Protein AF-A0A964TWI3-F1 (afdb_monomer)

Foldseek 3Di:
DDPPPPPDDLVVLLVQLVQLCVQQVVLVVQQVVCVDPPRPHPCNVQNPVRVVPNVVSNVSSNVSNCRSPVVD

Solvent-accessible surface area (backbone atoms only — not comparable to full-atom values): 3988 Å² total; per-residue (Å²): 136,84,80,79,76,80,71,70,54,64,70,57,27,43,50,42,14,52,49,9,43,65,56,16,46,60,55,63,53,42,60,66,47,32,74,42,92,92,42,84,29,63,52,76,76,45,31,79,84,40,43,57,56,59,50,50,46,27,51,52,12,47,52,38,17,50,60,11,53,59,94,92

Sequence (72 aa):
MAKRSFTPRRPIRRAIGWFGIALALPFFVWLPAGFVPGVPNLIEVFGITGLRTPAAVTIAGLLLAAFGFHEA

Secondary structure (DSSP, 8-state):
---------HHHHHHHHHHHHHHHHHHHHHHHHTTSTTSPPHHHHHHHHHTHHHHHHHHHHHHHHHHHHTT-

Radius of gyration: 16.17 Å; Cα contacts (8 Å, |Δi|>4): 69; chains: 1; bounding box: 33×12×58 Å

pLDDT: mean 85.37, std 12.46, range [51.56, 96.5]

Nearest PDB structures (foldseek):
  2vrz-assembly1_B  TM=6.411E-01  e=4.885E+00  Staphylococcus aureus
  5l8b-assembly4_V  TM=4.770E-01  e=8.662E+00  Rhodospirillum rubrum
  6l4u-assembly1_2u  TM=4.008E-01  e=6.888E+00  Chaetoceros neogracilis
  6grj-assembly1_C  TM=3.982E-01  e=6.505E+00  Aeromonas hydrophila

Structure (mmCIF, N/CA/C/O backbone):
data_AF-A0A964TWI3-F1
#
_entry.id   AF-A0A964TWI3-F1
#
loop_
_atom_site.group_PDB
_atom_site.id
_atom_site.type_symbol
_atom_site.label_atom_id
_atom_site.label_alt_id
_atom_site.label_comp_id
_atom_site.label_asym_id
_atom_site.label_entity_id
_atom_site.label_seq_id
_atom_site.pdbx_PDB_ins_code
_atom_site.Cartn_x
_atom_site.Cartn_y
_atom_site.Cartn_z
_atom_site.occupancy
_atom_site.B_iso_or_equiv
_atom_site.auth_seq_id
_atom_site.auth_comp_id
_atom_site.auth_asym_id
_atom_site.auth_atom_id
_atom_site.pdbx_PDB_model_num
ATOM 1 N N . MET A 1 1 ? -3.368 -4.946 36.902 1.00 51.91 1 MET A N 1
ATOM 2 C CA . MET A 1 1 ? -2.870 -4.523 35.573 1.00 51.91 1 MET A CA 1
ATOM 3 C C . MET A 1 1 ? -4.078 -4.343 34.655 1.00 51.91 1 MET A C 1
ATOM 5 O O . MET A 1 1 ? -4.592 -5.318 34.124 1.00 51.91 1 MET A O 1
ATOM 9 N N . ALA A 1 2 ? -4.641 -3.133 34.590 1.00 52.53 2 ALA A N 1
ATOM 10 C CA . ALA A 1 2 ? -5.873 -2.878 33.844 1.00 52.53 2 ALA A CA 1
ATOM 11 C C . ALA A 1 2 ? -5.593 -2.948 32.336 1.00 52.53 2 ALA A C 1
ATOM 13 O O . ALA A 1 2 ? -4.896 -2.091 31.792 1.00 52.53 2 ALA A O 1
ATOM 14 N N . LYS A 1 3 ? -6.128 -3.968 31.654 1.00 53.50 3 LYS A N 1
ATOM 15 C CA . LYS A 1 3 ? -6.208 -3.985 30.191 1.00 53.50 3 LYS A CA 1
ATOM 16 C C . LYS A 1 3 ? -7.164 -2.862 29.796 1.00 53.50 3 LYS A C 1
ATOM 18 O O . LYS A 1 3 ? -8.376 -3.027 29.869 1.00 53.50 3 LYS A O 1
ATOM 23 N N . ARG A 1 4 ? -6.629 -1.694 29.434 1.00 51.56 4 ARG A N 1
ATOM 24 C CA . ARG A 1 4 ? -7.403 -0.644 28.765 1.00 51.56 4 ARG A CA 1
ATOM 25 C C . ARG A 1 4 ? -7.788 -1.207 27.399 1.00 51.56 4 ARG A C 1
ATOM 27 O O . ARG A 1 4 ? -7.032 -1.098 26.439 1.00 51.56 4 ARG A O 1
ATOM 34 N N . SER A 1 5 ? -8.933 -1.877 27.336 1.00 57.97 5 SER A N 1
ATOM 35 C CA . SER A 1 5 ? -9.603 -2.200 26.086 1.00 57.97 5 SER A CA 1
ATOM 36 C C . SER A 1 5 ? -10.002 -0.871 25.455 1.00 57.97 5 SER A C 1
ATOM 38 O O . SER A 1 5 ? -11.056 -0.309 25.752 1.00 57.97 5 SER A O 1
ATOM 40 N N . PHE A 1 6 ? -9.108 -0.314 24.638 1.00 58.75 6 PHE A N 1
ATOM 41 C CA . PHE A 1 6 ? -9.493 0.666 23.639 1.00 58.75 6 PHE A CA 1
ATOM 42 C C . PHE A 1 6 ? -10.465 -0.068 22.724 1.00 58.75 6 PHE A C 1
ATOM 44 O O . PHE A 1 6 ? -10.046 -0.799 21.834 1.00 58.75 6 PHE A O 1
ATOM 51 N N . THR A 1 7 ? -11.759 0.054 23.002 1.00 63.72 7 THR A N 1
ATOM 52 C CA . THR A 1 7 ? -12.819 -0.355 22.088 1.00 63.72 7 THR A CA 1
ATOM 53 C C . THR A 1 7 ? -13.099 0.869 21.220 1.00 63.72 7 THR A C 1
ATOM 55 O O . THR A 1 7 ? -13.860 1.749 21.635 1.00 63.72 7 THR A O 1
ATOM 58 N N . PRO A 1 8 ? -12.422 1.033 20.067 1.00 61.06 8 PRO A N 1
ATOM 59 C CA . PRO A 1 8 ? -12.715 2.132 19.163 1.00 61.06 8 PRO A CA 1
ATOM 60 C C . PRO A 1 8 ? -14.195 2.099 18.780 1.00 61.06 8 PRO A C 1
ATOM 62 O O . PRO A 1 8 ? -14.762 1.042 18.498 1.00 61.06 8 PRO A O 1
ATOM 65 N N . ARG A 1 9 ? -14.835 3.273 18.780 1.00 69.12 9 ARG A N 1
ATOM 66 C CA . ARG A 1 9 ? -16.235 3.410 18.359 1.00 69.12 9 ARG A CA 1
ATOM 67 C C . ARG A 1 9 ? -16.385 2.877 16.928 1.00 69.12 9 ARG A C 1
ATOM 69 O O . ARG A 1 9 ? -15.501 3.108 16.104 1.00 69.12 9 ARG A O 1
ATOM 76 N N . ARG A 1 10 ? -17.516 2.226 16.615 1.00 71.31 10 ARG A N 1
ATOM 77 C CA . ARG A 1 10 ? -17.835 1.664 15.280 1.00 71.31 10 ARG A CA 1
ATOM 78 C C . ARG A 1 10 ? -17.373 2.519 14.074 1.00 71.31 10 ARG A C 1
ATOM 80 O O . ARG A 1 10 ? -16.750 1.953 13.179 1.00 71.31 10 ARG A O 1
ATOM 87 N N . PRO A 1 11 ? -17.572 3.858 14.034 1.00 76.69 11 PRO A N 1
ATOM 88 C CA . PRO A 1 11 ? -17.105 4.674 12.905 1.00 76.69 11 PRO A CA 1
ATOM 89 C C . PRO A 1 11 ? -15.576 4.747 12.761 1.00 76.69 11 PRO A C 1
ATOM 91 O O . PRO A 1 11 ? -15.076 4.762 11.642 1.00 76.69 11 PRO A O 1
ATOM 94 N N . ILE A 1 12 ? -14.822 4.745 13.866 1.00 84.12 12 ILE A 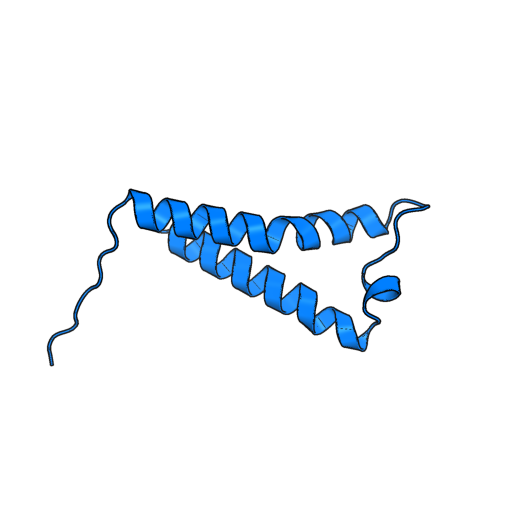N 1
ATOM 95 C CA . ILE A 1 12 ? -13.350 4.791 13.837 1.00 84.12 12 ILE A CA 1
ATOM 96 C C . ILE A 1 12 ? -12.783 3.491 13.265 1.00 84.12 12 ILE A C 1
ATOM 98 O O . ILE A 1 12 ? -11.845 3.529 12.476 1.00 84.12 12 ILE A O 1
ATOM 102 N N . ARG A 1 13 ? -13.375 2.342 13.607 1.00 83.19 13 ARG A N 1
ATOM 103 C CA . ARG A 1 13 ? -12.944 1.040 13.068 1.00 83.19 13 ARG A CA 1
ATOM 104 C C . ARG A 1 13 ? -13.148 0.966 11.559 1.00 83.19 13 ARG A C 1
ATOM 106 O O . ARG A 1 13 ? -12.218 0.629 10.836 1.00 83.19 13 ARG A O 1
ATOM 113 N N . ARG A 1 14 ? -14.311 1.415 11.074 1.00 86.44 14 ARG A N 1
ATOM 114 C CA . ARG A 1 14 ? -14.582 1.550 9.634 1.00 86.44 14 ARG A CA 1
ATOM 115 C C . ARG A 1 14 ? -13.610 2.494 8.934 1.00 86.44 14 ARG A C 1
ATOM 117 O O . ARG A 1 14 ? -13.149 2.159 7.850 1.00 86.44 14 ARG A O 1
ATOM 124 N N . ALA A 1 15 ? -13.281 3.636 9.537 1.00 91.50 15 ALA A N 1
ATOM 125 C CA . ALA A 1 15 ? -12.301 4.562 8.972 1.00 91.50 15 ALA A CA 1
ATOM 126 C C . ALA A 1 15 ? -10.910 3.917 8.846 1.00 91.50 15 ALA A C 1
ATOM 128 O O . ALA A 1 15 ? -10.280 4.036 7.801 1.00 91.50 15 ALA A O 1
ATOM 129 N N . ILE A 1 16 ? -10.471 3.171 9.867 1.00 91.88 16 ILE A N 1
ATOM 130 C CA . ILE A 1 16 ? -9.229 2.381 9.828 1.00 91.88 16 ILE A CA 1
ATOM 131 C C . ILE A 1 16 ? -9.290 1.330 8.710 1.00 91.88 16 ILE A C 1
ATOM 133 O O . ILE A 1 16 ? -8.333 1.181 7.953 1.00 91.88 16 ILE A O 1
ATOM 137 N N . GLY A 1 17 ? -10.435 0.655 8.569 1.00 92.56 17 GLY A N 1
ATOM 138 C CA . GLY A 1 17 ? -10.689 -0.330 7.520 1.00 92.56 17 GLY A CA 1
ATOM 139 C C . GLY A 1 17 ? -10.498 0.251 6.116 1.00 92.56 17 GLY A C 1
ATOM 140 O O . GLY A 1 17 ? -9.706 -0.244 5.313 1.00 92.56 17 GLY A O 1
ATOM 141 N N . TRP A 1 18 ? -11.187 1.360 5.847 1.00 95.00 18 TRP A N 1
ATOM 142 C CA . TRP A 1 18 ? -11.103 2.081 4.578 1.00 95.00 18 TRP A CA 1
ATOM 143 C C . TRP A 1 18 ? -9.719 2.665 4.311 1.00 95.00 18 TRP A C 1
ATOM 145 O O . TRP A 1 18 ? -9.255 2.624 3.175 1.00 95.00 18 TRP A O 1
ATOM 155 N N . PHE A 1 19 ? -9.038 3.164 5.342 1.00 95.31 19 PHE A N 1
ATOM 156 C CA . PHE A 1 19 ? -7.672 3.657 5.212 1.00 95.31 19 PHE A CA 1
ATOM 157 C C . PHE A 1 19 ? -6.703 2.535 4.815 1.00 95.31 19 PHE A C 1
ATOM 159 O O . PHE A 1 19 ? -5.881 2.722 3.921 1.00 95.31 19 PHE A O 1
ATOM 166 N N . GLY A 1 20 ? -6.842 1.346 5.410 1.00 94.12 20 GLY A N 1
ATOM 167 C CA . GLY A 1 20 ? -6.066 0.167 5.027 1.00 94.12 20 GLY A CA 1
ATOM 168 C C . GLY A 1 20 ? -6.275 -0.234 3.564 1.00 94.12 20 GLY A C 1
ATOM 169 O O . GLY A 1 20 ? -5.303 -0.476 2.846 1.00 94.12 20 GLY A O 1
ATOM 170 N N . ILE A 1 21 ? -7.529 -0.214 3.091 1.00 95.62 21 ILE A N 1
ATOM 171 C CA . ILE A 1 21 ? -7.845 -0.434 1.670 1.00 95.62 21 ILE A CA 1
ATOM 172 C C . ILE A 1 21 ? -7.173 0.633 0.809 1.00 95.62 21 ILE A C 1
ATOM 174 O O . ILE A 1 21 ? -6.486 0.282 -0.142 1.00 95.62 21 ILE A O 1
ATOM 178 N N . ALA A 1 22 ? -7.329 1.916 1.138 1.00 96.12 22 ALA A N 1
ATOM 179 C CA . ALA A 1 22 ? -6.758 3.013 0.358 1.00 96.12 22 ALA A CA 1
ATOM 180 C C . ALA A 1 22 ? -5.226 2.933 0.249 1.00 96.12 22 ALA A C 1
ATOM 182 O O . ALA A 1 22 ? -4.666 3.324 -0.770 1.00 96.12 22 ALA A O 1
ATOM 183 N N . LEU A 1 23 ? -4.555 2.396 1.271 1.00 93.94 23 LEU A N 1
ATOM 184 C CA . LEU A 1 23 ? -3.110 2.180 1.268 1.00 93.94 23 LEU A CA 1
ATOM 185 C C . LEU A 1 23 ? -2.692 1.003 0.371 1.00 93.94 23 LEU A C 1
ATOM 187 O O . LEU A 1 23 ? -1.679 1.078 -0.321 1.00 93.94 23 LEU A O 1
ATOM 191 N N . ALA A 1 24 ? -3.461 -0.088 0.390 1.00 94.31 24 AL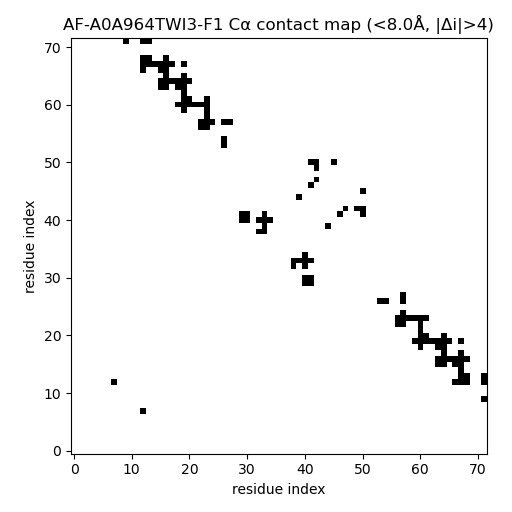A A N 1
ATOM 192 C CA . ALA A 1 24 ? -3.158 -1.302 -0.366 1.00 94.31 24 ALA A CA 1
ATOM 193 C C . ALA A 1 24 ? -3.574 -1.210 -1.842 1.00 94.31 24 ALA A C 1
ATOM 195 O O . ALA A 1 24 ? -2.891 -1.750 -2.711 1.00 94.31 24 ALA A O 1
ATOM 196 N N . LEU A 1 25 ? -4.678 -0.516 -2.132 1.00 95.12 25 LEU A N 1
ATOM 197 C CA . LEU A 1 25 ? -5.320 -0.476 -3.445 1.00 95.12 25 LEU A CA 1
ATOM 198 C C . LEU A 1 25 ? -4.377 -0.042 -4.580 1.00 95.12 25 LEU A C 1
ATOM 200 O O . LEU A 1 25 ? -4.363 -0.735 -5.595 1.00 95.12 25 LEU A O 1
ATOM 204 N N . PRO A 1 26 ? -3.562 1.026 -4.450 1.00 92.00 26 PRO A N 1
ATOM 205 C CA . PRO A 1 26 ? -2.708 1.481 -5.541 1.00 92.00 26 PRO A CA 1
ATOM 206 C C . PRO A 1 26 ? -1.726 0.398 -5.975 1.00 92.00 26 PRO A C 1
ATOM 208 O O . PRO A 1 26 ? -1.646 0.082 -7.153 1.00 92.00 26 PRO A O 1
ATOM 211 N N . PHE A 1 27 ? -1.031 -0.228 -5.027 1.00 91.56 27 PHE A N 1
ATOM 212 C CA . PHE A 1 27 ? -0.045 -1.268 -5.320 1.00 91.56 27 PHE A CA 1
ATOM 213 C C . PHE A 1 27 ? -0.698 -2.573 -5.767 1.00 91.56 27 PHE A C 1
ATOM 215 O O . PHE A 1 27 ? -0.192 -3.235 -6.671 1.00 91.56 27 PHE A O 1
ATOM 222 N N . PHE A 1 28 ? -1.844 -2.916 -5.177 1.00 91.31 28 PHE A N 1
ATOM 223 C CA . PHE A 1 28 ? -2.600 -4.103 -5.548 1.00 91.31 28 PHE A CA 1
ATOM 224 C C . PHE A 1 28 ? -3.153 -4.019 -6.974 1.00 91.31 28 PHE A C 1
ATOM 226 O O . PHE A 1 28 ? -3.147 -5.021 -7.676 1.00 91.31 28 PHE A O 1
ATOM 233 N N . VAL A 1 29 ? -3.601 -2.838 -7.414 1.00 92.94 29 VAL A N 1
ATOM 234 C CA . VAL A 1 29 ? -4.095 -2.593 -8.782 1.00 92.94 29 VAL A CA 1
ATOM 235 C C . VAL A 1 29 ? -2.947 -2.389 -9.769 1.00 92.94 29 VAL A C 1
ATOM 237 O O . VAL A 1 29 ? -3.036 -2.827 -10.914 1.00 92.94 29 VAL A O 1
ATOM 240 N N . TRP A 1 30 ? -1.844 -1.774 -9.341 1.00 91.06 30 TRP A N 1
ATOM 241 C CA . TRP A 1 30 ? -0.670 -1.591 -10.194 1.00 91.06 30 TRP A CA 1
ATOM 242 C C . TRP A 1 30 ? -0.054 -2.933 -10.589 1.00 91.06 30 TRP A C 1
ATOM 244 O O . TRP A 1 30 ? 0.344 -3.118 -11.733 1.00 91.06 30 TRP A O 1
ATOM 254 N N . LEU A 1 31 ? -0.020 -3.901 -9.673 1.00 88.00 31 LEU A N 1
ATOM 255 C CA . LEU A 1 31 ? 0.575 -5.212 -9.923 1.00 88.00 31 LEU A CA 1
ATOM 256 C C . LEU A 1 31 ? 0.006 -5.913 -11.180 1.00 88.00 31 LEU A C 1
ATOM 258 O O . LEU A 1 31 ? 0.806 -6.270 -12.043 1.00 88.00 31 LEU A O 1
ATOM 262 N N . PRO A 1 32 ? -1.324 -6.052 -11.365 1.00 89.31 32 PRO A N 1
ATOM 263 C CA . PRO A 1 32 ? -1.892 -6.545 -12.614 1.00 89.31 32 PRO A CA 1
ATOM 264 C C . PRO A 1 32 ? -1.811 -5.528 -13.765 1.00 89.31 32 PRO A C 1
ATOM 266 O O . PRO A 1 32 ? -1.644 -5.929 -14.915 1.00 89.31 32 PRO A O 1
ATOM 269 N N . ALA A 1 33 ? -1.896 -4.220 -13.495 1.00 89.81 33 ALA A N 1
ATOM 270 C CA . ALA A 1 33 ? -1.772 -3.200 -14.540 1.00 89.81 33 ALA A CA 1
ATOM 271 C C . ALA A 1 33 ? -0.394 -3.219 -15.223 1.00 89.81 33 ALA A C 1
ATOM 273 O O . ALA A 1 33 ? -0.304 -2.932 -16.410 1.00 89.81 33 ALA A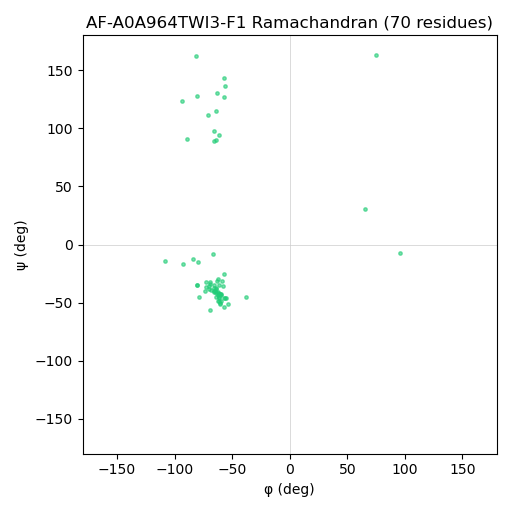 O 1
ATOM 274 N N . GLY A 1 34 ? 0.661 -3.626 -14.514 1.00 86.44 34 GLY A N 1
ATOM 275 C CA . GLY A 1 34 ? 2.009 -3.784 -15.062 1.00 86.44 34 GLY A CA 1
ATOM 276 C C . GLY A 1 34 ? 2.157 -4.898 -16.107 1.00 86.44 34 GLY A C 1
ATOM 277 O O . GLY A 1 34 ? 3.210 -4.985 -16.729 1.00 86.44 34 GLY A O 1
ATOM 278 N N . PHE A 1 35 ? 1.137 -5.741 -16.323 1.00 85.81 35 PHE A N 1
ATOM 279 C CA . PHE A 1 35 ? 1.105 -6.674 -17.460 1.00 85.81 35 PHE A CA 1
ATOM 280 C C . PHE A 1 35 ? 0.577 -6.024 -18.747 1.00 85.81 35 PHE A C 1
ATOM 282 O O . PHE A 1 35 ? 0.690 -6.617 -19.820 1.00 85.81 35 PHE A O 1
ATOM 289 N N . VAL A 1 36 ? -0.017 -4.829 -18.660 1.00 91.56 36 VAL A N 1
ATOM 290 C CA . 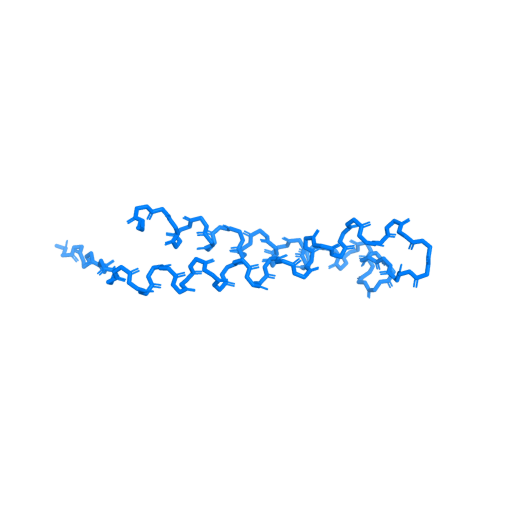VAL A 1 36 ? -0.518 -4.094 -19.822 1.00 91.56 36 VAL A CA 1
ATOM 291 C C . VAL A 1 36 ? 0.652 -3.383 -20.511 1.00 91.56 36 VAL A C 1
ATOM 293 O O . VAL A 1 36 ? 1.375 -2.627 -19.857 1.00 91.56 36 VAL A O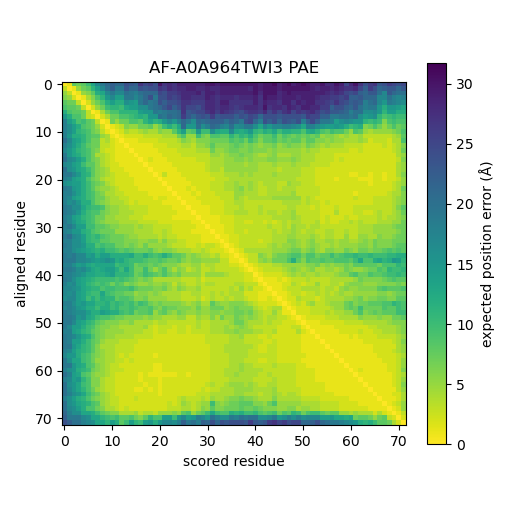 1
ATOM 296 N N . PRO A 1 37 ? 0.833 -3.558 -21.833 1.00 83.69 37 PRO A N 1
ATOM 297 C CA . PRO A 1 37 ? 1.861 -2.840 -22.578 1.00 83.69 37 PRO A CA 1
ATOM 298 C C . PRO A 1 37 ? 1.696 -1.319 -22.427 1.00 83.69 37 PRO A C 1
ATOM 300 O O . PRO A 1 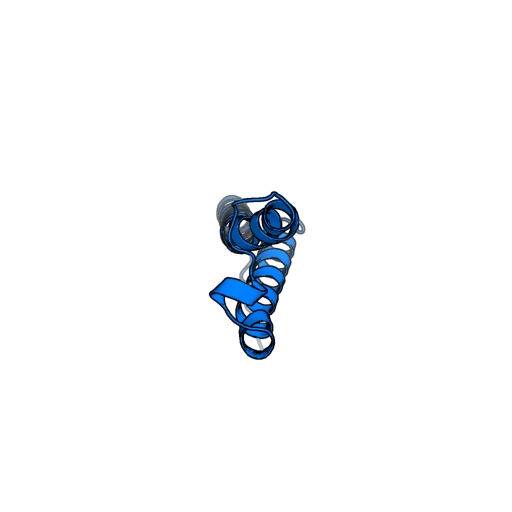37 ? 0.617 -0.785 -22.676 1.00 83.69 37 PRO A O 1
ATOM 303 N N . GLY A 1 38 ? 2.762 -0.620 -22.029 1.00 84.56 38 GLY A N 1
ATOM 304 C CA . GLY A 1 38 ? 2.772 0.840 -21.852 1.00 84.56 38 GLY A CA 1
ATOM 305 C C . GLY A 1 38 ? 2.521 1.333 -20.422 1.00 84.56 38 GLY A C 1
ATOM 306 O O . GLY A 1 38 ? 2.704 2.521 -20.163 1.00 84.56 38 GLY A O 1
ATOM 307 N N . VAL A 1 39 ? 2.165 0.450 -19.483 1.00 87.88 39 VAL A N 1
ATOM 308 C CA . VAL A 1 39 ? 2.152 0.772 -18.048 1.00 87.88 39 VAL A CA 1
ATOM 309 C C . VAL A 1 39 ? 3.493 0.348 -17.443 1.00 87.88 39 VAL A C 1
ATOM 311 O O . VAL A 1 39 ? 3.843 -0.827 -17.546 1.00 87.88 39 VAL A O 1
ATOM 314 N N . PRO A 1 40 ? 4.246 1.256 -16.796 1.00 84.75 40 PRO A N 1
ATOM 315 C CA . PRO A 1 40 ? 5.506 0.889 -16.162 1.00 84.75 40 PRO A CA 1
ATOM 316 C C . PRO A 1 40 ? 5.246 -0.109 -15.036 1.00 84.75 40 PRO A C 1
ATOM 318 O O . PRO A 1 40 ? 4.371 0.108 -14.192 1.00 84.75 40 PRO A O 1
ATOM 321 N N . ASN A 1 41 ? 5.986 -1.214 -15.011 1.00 86.75 41 ASN A N 1
ATOM 322 C CA . ASN A 1 41 ? 5.763 -2.258 -14.016 1.00 86.75 41 ASN A CA 1
ATOM 323 C C . ASN A 1 41 ? 6.441 -1.907 -12.665 1.00 86.75 41 ASN A C 1
ATOM 325 O O . ASN A 1 41 ? 7.339 -1.069 -12.587 1.00 86.75 41 ASN A O 1
ATOM 329 N N . LEU A 1 42 ? 6.044 -2.565 -11.569 1.00 86.44 42 LEU A N 1
ATOM 330 C CA . LEU A 1 42 ? 6.624 -2.295 -10.239 1.00 86.44 42 LEU A CA 1
ATOM 331 C C . LEU A 1 42 ? 8.130 -2.609 -10.143 1.00 86.44 42 LEU A C 1
ATOM 333 O O . LEU A 1 42 ? 8.844 -1.947 -9.395 1.00 86.44 42 LEU A O 1
ATOM 337 N N . ILE A 1 43 ? 8.618 -3.598 -10.888 1.00 87.25 43 ILE A N 1
ATOM 338 C CA . ILE A 1 43 ? 10.041 -3.947 -10.999 1.00 87.25 43 ILE A CA 1
ATOM 339 C C . ILE A 1 43 ? 10.804 -2.862 -11.776 1.00 87.25 43 ILE A C 1
ATOM 341 O O . ILE A 1 43 ? 11.937 -2.562 -11.429 1.00 87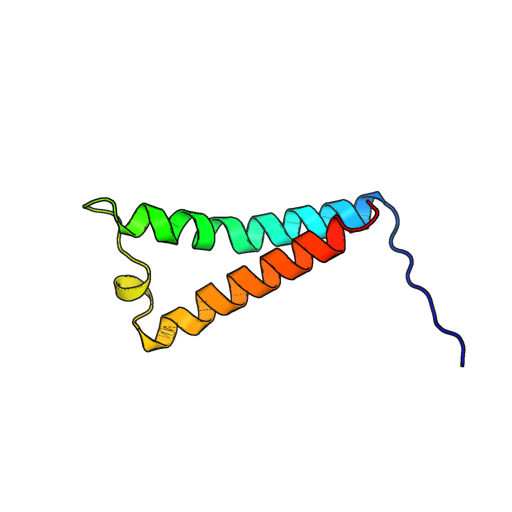.25 43 ILE A O 1
ATOM 345 N N . GLU A 1 44 ? 10.204 -2.237 -12.784 1.00 85.94 44 GLU A N 1
ATOM 346 C CA . GLU A 1 44 ? 10.802 -1.132 -13.541 1.00 85.94 44 GLU A CA 1
ATOM 347 C C . GLU A 1 44 ? 10.888 0.140 -12.694 1.00 85.94 44 GLU A C 1
ATOM 349 O O . GLU A 1 44 ? 11.890 0.846 -12.750 1.00 85.94 44 GLU A O 1
ATOM 354 N N . VAL A 1 45 ? 9.872 0.414 -11.868 1.00 87.38 45 VAL A N 1
ATOM 355 C CA . VAL A 1 45 ? 9.831 1.611 -11.010 1.00 87.38 45 VAL A CA 1
ATOM 356 C C . VAL A 1 45 ? 10.700 1.456 -9.760 1.00 87.38 45 VAL A C 1
ATOM 358 O O . VAL A 1 45 ? 11.421 2.379 -9.388 1.00 87.38 45 VAL A O 1
ATOM 361 N N . PHE A 1 46 ? 10.625 0.307 -9.084 1.00 86.69 46 PHE A N 1
ATOM 362 C CA . PHE A 1 46 ? 11.269 0.099 -7.781 1.00 86.69 46 PHE A CA 1
ATOM 363 C C . PHE A 1 46 ? 12.484 -0.839 -7.834 1.00 86.69 46 PHE A C 1
ATOM 365 O O . PHE A 1 46 ? 13.259 -0.893 -6.879 1.00 86.69 46 PHE A O 1
ATOM 372 N N . GLY A 1 47 ? 12.681 -1.587 -8.919 1.00 88.75 47 GLY A N 1
ATOM 373 C CA . GLY A 1 47 ? 13.674 -2.657 -8.991 1.00 88.75 47 GLY A CA 1
ATOM 374 C C . GLY A 1 47 ? 13.247 -3.914 -8.227 1.00 88.75 47 GLY A C 1
ATOM 375 O O . GLY A 1 47 ? 12.388 -3.883 -7.343 1.00 88.75 47 GLY A O 1
ATOM 376 N N . ILE A 1 48 ? 13.910 -5.038 -8.515 1.00 87.19 48 ILE A N 1
ATOM 377 C CA . ILE A 1 48 ? 13.669 -6.323 -7.828 1.00 87.19 48 ILE A CA 1
ATOM 378 C C . ILE A 1 48 ? 13.848 -6.165 -6.311 1.00 87.19 48 ILE A C 1
ATOM 380 O O . ILE A 1 48 ? 13.004 -6.587 -5.523 1.00 87.19 48 ILE A O 1
ATOM 384 N N . THR A 1 49 ? 14.922 -5.496 -5.888 1.00 88.44 49 THR A N 1
ATOM 385 C CA . THR A 1 49 ? 15.212 -5.265 -4.467 1.00 88.44 49 THR A CA 1
ATOM 386 C C . THR A 1 49 ? 14.223 -4.292 -3.824 1.00 88.44 49 THR A C 1
ATOM 388 O O . THR A 1 49 ? 13.923 -4.422 -2.637 1.00 88.44 49 THR A O 1
ATOM 391 N N . GLY A 1 50 ? 13.713 -3.311 -4.576 1.00 86.81 50 GLY A N 1
ATOM 392 C CA . GLY A 1 50 ? 12.783 -2.309 -4.059 1.00 86.81 50 GLY A CA 1
ATOM 393 C C . GLY A 1 50 ? 11.343 -2.796 -3.961 1.00 86.81 50 GLY A C 1
ATOM 394 O O . GLY A 1 50 ? 10.589 -2.201 -3.199 1.00 86.81 50 GLY A O 1
ATOM 395 N N . LEU A 1 51 ? 10.985 -3.913 -4.611 1.00 90.06 51 LEU A N 1
ATOM 396 C CA . LEU A 1 51 ? 9.646 -4.522 -4.564 1.00 90.06 51 LEU A CA 1
ATOM 397 C C . LEU A 1 51 ? 9.172 -4.882 -3.148 1.00 90.06 51 LEU A C 1
ATOM 399 O O . LEU A 1 51 ? 7.973 -4.926 -2.873 1.00 90.06 51 LEU A O 1
ATOM 403 N N . ARG A 1 52 ? 10.114 -5.110 -2.229 1.00 91.69 52 ARG A N 1
ATOM 404 C CA . ARG A 1 52 ? 9.826 -5.393 -0.817 1.00 91.69 52 ARG A CA 1
ATOM 405 C C . ARG A 1 52 ? 9.023 -4.281 -0.145 1.00 91.69 52 ARG A C 1
ATOM 407 O O . ARG A 1 52 ? 8.168 -4.569 0.683 1.00 91.69 52 ARG A O 1
ATOM 414 N N . THR A 1 53 ? 9.275 -3.026 -0.508 1.00 92.06 53 THR A N 1
ATOM 415 C CA . THR A 1 53 ? 8.615 -1.864 0.092 1.00 92.06 53 THR A CA 1
ATOM 416 C C . THR A 1 53 ? 7.134 -1.787 -0.295 1.00 92.06 53 THR A C 1
ATOM 418 O O . THR A 1 53 ? 6.308 -1.819 0.617 1.00 92.06 53 THR A O 1
ATOM 421 N N . PRO A 1 54 ? 6.746 -1.753 -1.589 1.00 91.38 54 PRO A N 1
ATOM 422 C CA . PRO A 1 54 ? 5.339 -1.764 -1.976 1.00 91.38 54 PRO A CA 1
ATOM 423 C C . PRO A 1 54 ? 4.624 -3.039 -1.513 1.00 91.38 54 PRO A C 1
ATOM 425 O O . PRO A 1 54 ? 3.477 -2.957 -1.075 1.00 91.38 54 PRO A O 1
ATOM 428 N N . ALA A 1 55 ? 5.295 -4.198 -1.501 1.00 92.56 55 ALA A N 1
ATOM 429 C CA . ALA A 1 55 ? 4.724 -5.424 -0.944 1.00 92.56 55 ALA A CA 1
ATOM 430 C C . ALA A 1 55 ? 4.423 -5.291 0.560 1.00 92.56 55 ALA A C 1
ATOM 432 O O . ALA A 1 55 ? 3.306 -5.574 0.991 1.00 92.56 55 ALA A O 1
ATOM 433 N N . ALA A 1 56 ? 5.378 -4.800 1.356 1.00 95.00 56 ALA A N 1
ATOM 434 C CA . ALA A 1 56 ? 5.191 -4.586 2.789 1.00 95.00 56 ALA A CA 1
ATOM 435 C C . ALA A 1 56 ? 4.083 -3.563 3.083 1.00 95.00 56 ALA A C 1
ATOM 437 O O . ALA A 1 56 ? 3.254 -3.802 3.960 1.00 95.00 56 ALA A O 1
ATOM 438 N N . VAL A 1 57 ? 4.025 -2.462 2.325 1.00 95.19 57 VAL A N 1
ATOM 439 C CA . VAL A 1 57 ? 2.965 -1.447 2.439 1.00 95.19 57 VAL A CA 1
ATOM 440 C C . VAL A 1 57 ? 1.597 -2.048 2.118 1.00 95.19 57 VAL A C 1
ATOM 442 O O . VAL A 1 57 ? 0.645 -1.829 2.865 1.00 95.19 57 VAL A O 1
ATOM 445 N N . THR A 1 58 ? 1.506 -2.860 1.062 1.00 95.75 58 THR A N 1
ATOM 446 C CA . THR A 1 58 ? 0.261 -3.542 0.680 1.00 95.75 58 THR A CA 1
ATOM 447 C C . THR A 1 58 ? -0.208 -4.480 1.787 1.00 95.75 58 THR A C 1
ATOM 449 O O . THR A 1 58 ? -1.358 -4.408 2.209 1.00 95.75 58 THR A O 1
ATOM 452 N N . ILE A 1 59 ? 0.687 -5.321 2.312 1.00 95.88 59 ILE A N 1
ATOM 453 C CA . ILE A 1 59 ? 0.374 -6.261 3.395 1.00 95.88 59 ILE A CA 1
ATOM 454 C C . ILE A 1 59 ? -0.057 -5.507 4.657 1.00 95.88 59 ILE A C 1
ATOM 456 O O . ILE A 1 59 ? -1.079 -5.847 5.248 1.00 95.88 59 ILE A O 1
ATOM 460 N N . ALA A 1 60 ? 0.669 -4.459 5.053 1.00 96.50 60 ALA A N 1
ATOM 461 C CA . ALA A 1 60 ? 0.310 -3.639 6.206 1.00 96.50 60 ALA A CA 1
ATOM 462 C C . ALA A 1 60 ? -1.067 -2.978 6.031 1.00 96.50 60 ALA A C 1
ATOM 464 O O . ALA A 1 60 ? -1.878 -3.001 6.956 1.00 96.50 60 ALA A O 1
ATOM 465 N N . GLY A 1 61 ? -1.362 -2.452 4.837 1.00 95.62 61 GLY A N 1
ATOM 466 C CA . GLY A 1 61 ? -2.668 -1.893 4.490 1.00 95.62 61 GLY A CA 1
ATOM 467 C C . GLY A 1 61 ? -3.791 -2.929 4.570 1.00 95.62 61 GLY A C 1
ATOM 468 O O . GLY A 1 61 ? -4.822 -2.668 5.184 1.00 95.62 61 GLY A O 1
ATOM 469 N N . LEU A 1 62 ? -3.577 -4.136 4.041 1.00 96.00 62 LEU A N 1
ATOM 470 C CA . LEU A 1 62 ? -4.552 -5.231 4.102 1.00 96.00 62 LEU A CA 1
ATOM 471 C C . LEU A 1 62 ? -4.793 -5.721 5.534 1.00 96.00 62 LEU A C 1
ATOM 473 O O . LEU A 1 62 ? -5.938 -5.955 5.914 1.00 96.00 62 LEU A O 1
ATOM 477 N N . LEU A 1 63 ? -3.744 -5.838 6.349 1.00 96.31 63 LEU A N 1
ATOM 478 C CA . LEU A 1 63 ? -3.872 -6.199 7.762 1.00 96.31 63 LEU A CA 1
ATOM 479 C C . LEU A 1 63 ? -4.624 -5.120 8.546 1.00 96.31 63 LEU A C 1
ATOM 481 O O . LEU A 1 63 ? -5.472 -5.438 9.378 1.00 96.31 63 LEU A O 1
ATOM 485 N N . LEU A 1 64 ? -4.359 -3.846 8.252 1.00 94.44 64 LEU A N 1
ATOM 486 C CA . LEU A 1 64 ? -5.078 -2.724 8.845 1.00 94.44 64 LEU A CA 1
ATOM 487 C C . LEU A 1 64 ? -6.551 -2.708 8.416 1.00 94.44 64 LEU A C 1
ATOM 489 O O . LEU A 1 64 ? -7.430 -2.479 9.247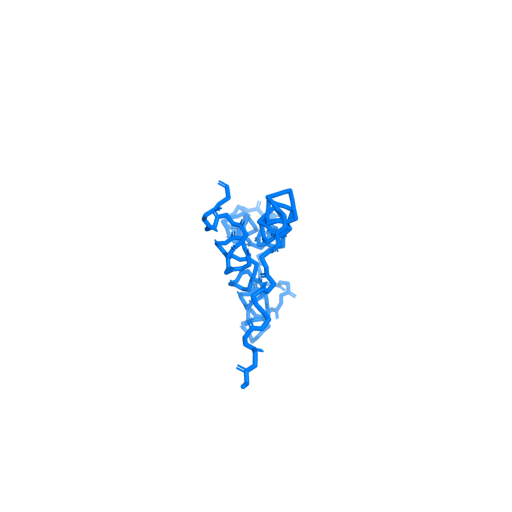 1.00 94.44 64 LEU A O 1
ATOM 493 N N . ALA A 1 65 ? -6.821 -3.015 7.145 1.00 94.44 65 ALA A N 1
ATOM 494 C CA . ALA A 1 65 ? -8.170 -3.164 6.619 1.00 94.44 65 ALA A CA 1
ATOM 495 C C . ALA A 1 65 ? -8.917 -4.290 7.345 1.00 94.44 65 ALA A C 1
ATOM 497 O O . ALA A 1 65 ? -10.003 -4.072 7.883 1.00 94.44 65 ALA A O 1
ATOM 498 N N . ALA A 1 66 ? -8.298 -5.470 7.430 1.00 93.56 66 ALA A N 1
ATOM 499 C CA . ALA A 1 66 ? -8.835 -6.624 8.137 1.00 93.56 66 ALA A CA 1
ATOM 500 C C . ALA A 1 66 ? -9.124 -6.290 9.606 1.00 93.56 66 ALA A C 1
ATOM 502 O O . ALA A 1 66 ? -10.219 -6.557 10.084 1.00 93.56 66 ALA A O 1
ATOM 503 N N . PHE A 1 67 ? -8.198 -5.625 10.302 1.00 91.75 67 PHE A N 1
ATOM 504 C CA . PHE A 1 67 ? -8.400 -5.188 11.683 1.00 91.75 67 PHE A CA 1
ATOM 505 C C . PHE A 1 67 ? -9.555 -4.183 11.834 1.00 91.75 67 PHE A C 1
ATOM 507 O O . PHE A 1 67 ? -10.329 -4.261 12.790 1.00 91.75 67 PHE A O 1
ATOM 514 N N . GLY A 1 68 ? -9.676 -3.236 10.901 1.00 89.25 68 GLY A N 1
ATOM 515 C CA . GLY A 1 68 ? -10.723 -2.218 10.909 1.00 89.25 68 GLY A CA 1
ATOM 516 C C . GLY A 1 68 ? -12.121 -2.770 10.625 1.00 89.25 68 GLY A C 1
ATOM 517 O O . GLY A 1 68 ? -13.091 -2.279 11.201 1.00 89.25 68 GLY A O 1
ATOM 518 N N . PHE A 1 69 ? -12.233 -3.799 9.781 1.00 89.69 69 PHE A N 1
ATOM 519 C CA . PHE A 1 69 ? -13.510 -4.442 9.449 1.00 89.69 69 PHE A CA 1
ATOM 520 C C . PHE A 1 69 ? -13.857 -5.645 10.326 1.00 89.69 69 PHE A C 1
ATOM 522 O O . PHE A 1 69 ? -15.018 -6.049 10.367 1.00 89.69 69 PHE A O 1
ATOM 529 N N . HIS A 1 70 ? -12.892 -6.207 11.050 1.00 86.44 70 HIS A N 1
ATOM 530 C CA . HIS A 1 70 ? -13.152 -7.277 12.002 1.00 86.44 70 HIS A CA 1
ATOM 531 C C . HIS A 1 70 ? -14.060 -6.752 13.127 1.00 86.44 70 HIS A C 1
ATOM 533 O O . HIS A 1 70 ? -13.659 -5.870 13.888 1.00 86.44 70 HIS A O 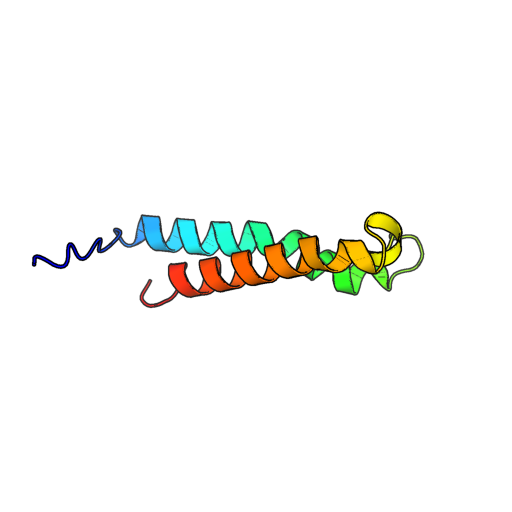1
ATOM 539 N N . GLU A 1 71 ? -15.283 -7.284 13.236 1.00 66.25 71 GLU A N 1
ATOM 540 C CA . GLU A 1 71 ? -16.315 -6.879 14.213 1.00 66.25 71 GLU A CA 1
ATOM 541 C C . GLU A 1 71 ? -16.863 -5.432 14.029 1.00 66.25 71 GLU A C 1
ATOM 543 O O . GLU A 1 71 ? -17.189 -4.763 15.020 1.00 66.25 71 GLU A O 1
ATOM 548 N N . ALA A 1 72 ? -16.897 -4.902 12.794 1.00 56.81 72 ALA A N 1
ATOM 549 C CA . ALA A 1 72 ? -17.404 -3.556 12.451 1.00 56.81 72 ALA A CA 1
ATOM 550 C C . ALA A 1 72 ? -18.915 -3.486 12.158 1.00 56.81 72 ALA A C 1
ATOM 552 O O . ALA A 1 72 ? -19.460 -4.438 11.563 1.00 56.81 72 ALA A O 1
#

Mean predicted aligned error: 7.29 Å